Protein AF-A0A930BR77-F1 (afdb_monomer)

Structure (mmCIF, N/CA/C/O backbone):
data_AF-A0A930BR77-F1
#
_entry.id   AF-A0A930BR77-F1
#
loop_
_atom_site.group_PDB
_atom_site.id
_atom_site.type_symbol
_atom_site.label_atom_id
_atom_site.label_alt_id
_atom_site.label_comp_id
_atom_site.label_asym_id
_atom_site.label_entity_id
_atom_site.label_seq_id
_atom_site.pdbx_PDB_ins_code
_atom_site.Cartn_x
_atom_site.Cartn_y
_atom_site.Cartn_z
_atom_site.occupancy
_atom_site.B_iso_or_equiv
_atom_site.auth_seq_id
_atom_site.auth_comp_id
_atom_site.auth_asym_id
_atom_site.auth_atom_id
_atom_site.pdbx_PDB_model_num
ATOM 1 N N . MET A 1 1 ? -20.760 -8.847 -5.530 1.00 39.66 1 MET A N 1
ATOM 2 C CA . MET A 1 1 ? -20.813 -8.178 -4.215 1.00 39.66 1 MET A CA 1
ATOM 3 C C . MET A 1 1 ? -19.416 -8.211 -3.633 1.00 39.66 1 MET A C 1
ATOM 5 O O . MET A 1 1 ? -18.944 -9.293 -3.313 1.00 39.66 1 MET A O 1
A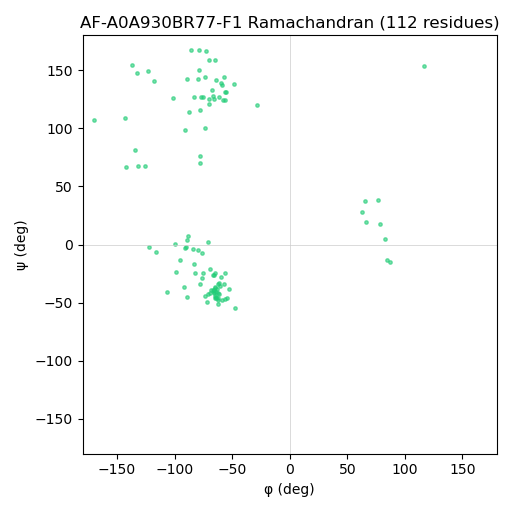TOM 9 N N . GLN A 1 2 ? -18.725 -7.070 -3.620 1.00 51.44 2 GLN A N 1
ATOM 10 C CA . GLN A 1 2 ? -17.487 -6.917 -2.854 1.00 51.44 2 GLN A CA 1
ATOM 11 C C . GLN A 1 2 ? -17.865 -6.918 -1.377 1.00 51.44 2 GLN A C 1
ATOM 13 O O . GLN A 1 2 ? -18.735 -6.154 -0.964 1.00 51.44 2 GLN A O 1
ATOM 18 N N . THR A 1 3 ? -17.254 -7.799 -0.596 1.00 57.22 3 THR A N 1
ATOM 19 C CA . THR A 1 3 ? -17.321 -7.705 0.858 1.00 57.22 3 THR A CA 1
ATOM 20 C C . THR A 1 3 ? -16.415 -6.547 1.248 1.00 57.22 3 THR A C 1
ATOM 22 O O . THR A 1 3 ? -15.198 -6.690 1.217 1.00 57.22 3 THR A O 1
ATOM 25 N N . VAL A 1 4 ? -16.993 -5.382 1.527 1.00 66.44 4 VAL A N 1
ATOM 26 C CA . VAL A 1 4 ? -16.236 -4.245 2.054 1.00 66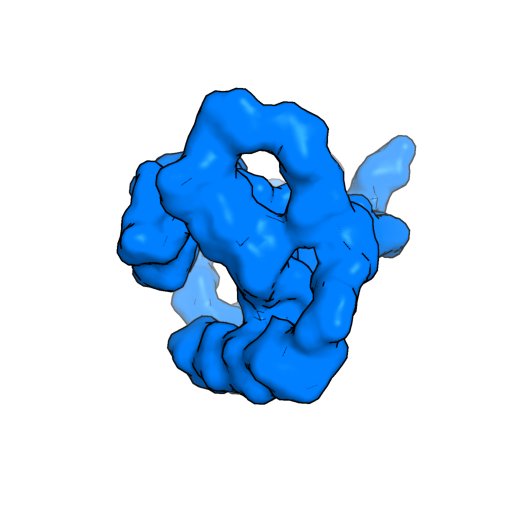.44 4 VAL A CA 1
ATOM 27 C C . VAL A 1 4 ? -16.011 -4.514 3.536 1.00 66.44 4 VAL A C 1
ATOM 29 O O . VAL A 1 4 ? -16.965 -4.644 4.306 1.00 66.44 4 VAL A O 1
ATOM 32 N N . LEU A 1 5 ? -14.751 -4.671 3.937 1.00 81.69 5 LEU A N 1
ATOM 33 C CA . LEU A 1 5 ? -14.403 -4.776 5.349 1.00 81.69 5 LEU A CA 1
ATOM 34 C C . LEU A 1 5 ? -14.489 -3.388 5.975 1.00 81.69 5 LEU A C 1
ATOM 36 O O . LEU A 1 5 ? -13.852 -2.450 5.503 1.00 81.69 5 LEU A O 1
ATOM 40 N N . LYS A 1 6 ? -15.249 -3.271 7.066 1.00 84.69 6 LYS A N 1
ATOM 41 C CA . LYS A 1 6 ? -15.299 -2.032 7.841 1.00 84.69 6 LYS A CA 1
ATOM 42 C C . LYS A 1 6 ? -13.896 -1.691 8.342 1.00 84.69 6 LYS A C 1
ATOM 44 O O . LYS A 1 6 ? -13.180 -2.578 8.820 1.00 84.69 6 LYS A O 1
ATOM 49 N N . LYS A 1 7 ? -13.519 -0.415 8.264 1.00 84.00 7 LYS A N 1
ATOM 50 C CA . LYS A 1 7 ? -12.287 0.074 8.882 1.00 84.00 7 LYS A CA 1
ATOM 51 C C . LYS A 1 7 ? -12.291 -0.261 10.384 1.00 84.00 7 LYS A C 1
ATOM 53 O O . LYS A 1 7 ? -13.314 -0.059 11.045 1.00 84.00 7 LYS 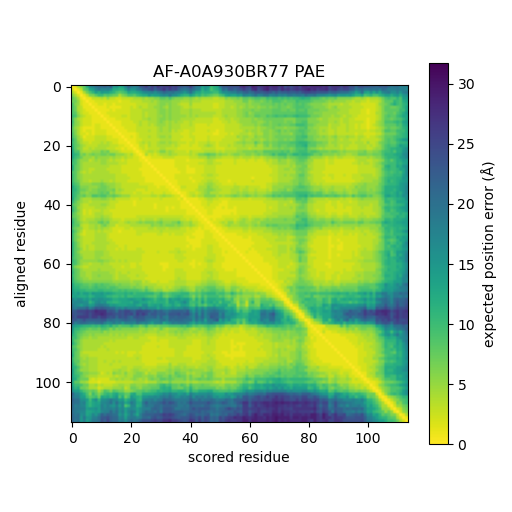A O 1
ATOM 58 N N . PRO A 1 8 ? -11.199 -0.835 10.913 1.00 85.81 8 PRO A N 1
ATOM 59 C CA . PRO A 1 8 ? -11.113 -1.175 12.325 1.00 85.81 8 PRO A CA 1
ATOM 60 C C . PRO A 1 8 ? -11.024 0.102 13.170 1.00 85.81 8 PRO A C 1
ATOM 62 O O . PRO A 1 8 ? -10.654 1.164 12.664 1.00 85.81 8 PRO A O 1
ATOM 65 N N . ALA A 1 9 ? -11.370 0.009 14.454 1.00 85.38 9 ALA A N 1
ATOM 66 C CA . ALA A 1 9 ? -11.287 1.163 15.342 1.00 85.38 9 ALA A CA 1
ATOM 67 C C . ALA A 1 9 ? -9.828 1.623 15.524 1.00 85.38 9 ALA A C 1
ATOM 69 O O . ALA A 1 9 ? -8.881 0.855 15.330 1.00 85.38 9 ALA A O 1
ATOM 70 N N . ALA A 1 10 ? -9.631 2.880 15.930 1.00 85.75 10 ALA A N 1
ATOM 71 C CA . ALA A 1 10 ? -8.295 3.389 16.223 1.00 85.75 10 ALA A CA 1
ATOM 72 C C . ALA A 1 10 ? -7.579 2.502 17.266 1.00 85.75 10 ALA A C 1
ATOM 74 O O . ALA A 1 10 ? -8.145 2.157 18.304 1.00 85.75 10 ALA A O 1
ATOM 75 N N . GLY A 1 11 ? -6.335 2.119 16.975 1.00 86.38 11 GLY A N 1
ATOM 76 C CA . GLY A 1 11 ? -5.528 1.194 17.775 1.00 86.38 11 GLY A CA 1
ATOM 77 C C . GLY A 1 11 ? -5.761 -0.296 17.491 1.00 86.38 11 GLY A C 1
ATOM 78 O O . GLY A 1 11 ? -4.932 -1.114 17.890 1.00 86.38 11 GLY A O 1
ATOM 79 N N . GLU A 1 12 ? -6.818 -0.680 16.769 1.00 88.38 12 GLU A N 1
ATOM 80 C CA . GLU A 1 12 ? -7.051 -2.082 16.406 1.00 88.38 12 GLU A CA 1
ATOM 81 C C . GLU A 1 12 ? -6.172 -2.529 15.224 1.00 88.38 12 GLU A C 1
ATOM 83 O O . GLU A 1 12 ? -5.832 -1.717 14.359 1.00 88.38 12 GLU A O 1
ATOM 88 N N . PRO A 1 13 ? -5.789 -3.818 15.140 1.00 86.38 13 PRO A N 1
ATOM 89 C CA . PRO A 1 13 ? -4.980 -4.323 14.035 1.00 86.38 13 PRO A CA 1
ATOM 90 C C . PRO A 1 13 ? -5.619 -4.079 12.663 1.00 86.38 13 PRO A C 1
ATOM 92 O O . PRO A 1 13 ? -6.830 -4.212 12.488 1.00 86.38 13 PRO A O 1
ATOM 95 N N . CYS A 1 14 ? -4.784 -3.799 11.659 1.00 86.00 14 CYS A N 1
ATOM 96 C CA . CYS A 1 14 ? -5.239 -3.685 10.276 1.00 86.00 14 CYS A CA 1
ATOM 97 C C . CYS A 1 14 ? -5.913 -4.990 9.820 1.00 86.00 14 CYS A C 1
ATOM 99 O O . CYS A 1 14 ? -5.303 -6.059 9.862 1.00 86.00 14 CYS A O 1
ATOM 101 N N . ASN A 1 15 ? -7.158 -4.890 9.350 1.00 87.25 15 ASN A N 1
ATOM 102 C CA . ASN A 1 15 ? -7.933 -6.014 8.816 1.00 87.25 15 ASN A CA 1
ATOM 103 C C . ASN A 1 15 ? -7.928 -6.082 7.276 1.00 87.25 15 ASN A C 1
ATOM 105 O O . ASN A 1 15 ? -8.542 -6.981 6.707 1.00 87.25 15 ASN A O 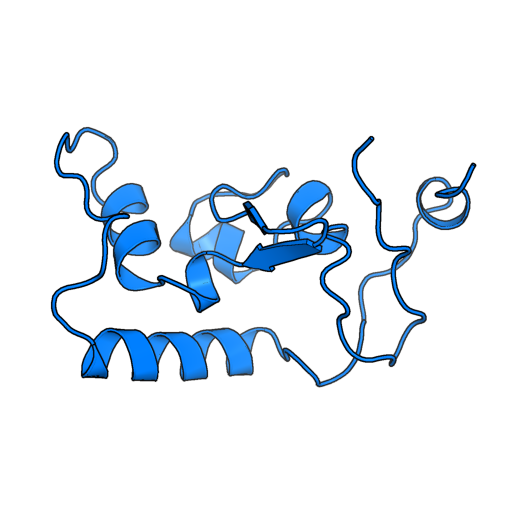1
ATOM 109 N N . GLY A 1 16 ? -7.241 -5.153 6.600 1.00 87.31 16 GLY A N 1
ATOM 110 C CA . GLY A 1 16 ? -7.253 -5.045 5.140 1.00 87.31 16 GLY A CA 1
ATOM 111 C C . GLY A 1 16 ? -8.526 -4.404 4.575 1.00 87.31 16 GLY A C 1
ATOM 112 O O . GLY A 1 16 ? -9.007 -4.848 3.538 1.00 87.31 16 GLY A O 1
ATOM 113 N N . CYS A 1 17 ? -9.078 -3.388 5.250 1.00 87.94 17 CYS A N 1
ATOM 114 C CA . CYS A 1 17 ? -10.240 -2.615 4.783 1.00 87.94 17 CYS A CA 1
ATOM 115 C C . CYS A 1 17 ? -9.988 -1.710 3.568 1.00 87.94 17 CYS A C 1
ATOM 117 O O . CYS A 1 17 ? -10.940 -1.318 2.905 1.00 87.94 17 CYS A O 1
ATOM 119 N N . GLY A 1 18 ? -8.735 -1.348 3.285 1.00 86.12 18 GLY A N 1
ATOM 120 C CA . GLY A 1 18 ? -8.367 -0.553 2.107 1.00 86.12 18 GLY A CA 1
ATOM 121 C C . GLY A 1 18 ? -8.438 0.955 2.271 1.00 86.12 18 GLY A C 1
ATOM 122 O O . GLY A 1 18 ? -7.816 1.649 1.478 1.00 86.12 18 GLY A O 1
ATOM 123 N N . TYR A 1 19 ? -9.092 1.466 3.318 1.00 83.19 19 TYR A N 1
ATOM 124 C CA . TYR A 1 19 ? -9.321 2.904 3.506 1.00 83.19 19 TYR A CA 1
ATOM 125 C C . TYR A 1 19 ? -8.061 3.764 3.300 1.00 83.19 19 TYR A C 1
ATOM 127 O O . TYR A 1 19 ? -8.036 4.648 2.449 1.00 83.19 19 TYR A O 1
ATOM 135 N N . CYS A 1 20 ? -6.965 3.466 4.008 1.00 81.00 20 CYS A N 1
ATOM 136 C CA . CYS A 1 20 ? -5.732 4.248 3.877 1.00 81.00 20 CYS A CA 1
ATOM 137 C C . CYS A 1 20 ? -5.079 4.124 2.489 1.00 81.00 20 CYS A C 1
ATOM 139 O O . CYS A 1 20 ? -4.379 5.025 2.054 1.00 81.00 20 CYS A O 1
ATOM 141 N N . CYS A 1 21 ? -5.291 3.028 1.763 1.00 83.31 21 CYS A N 1
ATOM 142 C CA . CYS A 1 21 ? -4.734 2.865 0.421 1.00 83.31 21 CYS A CA 1
ATOM 143 C C . CYS A 1 21 ? -5.574 3.559 -0.660 1.00 83.31 21 CYS A C 1
ATOM 145 O O . CYS A 1 21 ? -5.023 3.900 -1.708 1.00 83.31 21 CYS A O 1
ATOM 147 N N . THR A 1 22 ? -6.870 3.762 -0.418 1.00 86.75 22 THR A N 1
ATOM 148 C CA . THR A 1 22 ? -7.802 4.370 -1.377 1.00 86.75 22 THR A CA 1
ATOM 149 C C . THR A 1 22 ? -7.908 5.882 -1.205 1.00 86.75 22 THR A C 1
ATOM 151 O O . THR A 1 22 ? -7.940 6.586 -2.208 1.00 86.75 22 THR A O 1
ATOM 154 N N . GLU A 1 23 ? -7.863 6.385 0.031 1.00 81.25 23 GLU A N 1
ATOM 155 C CA . GLU A 1 23 ? -8.169 7.796 0.313 1.00 81.25 23 GLU A CA 1
ATOM 156 C C . GLU A 1 23 ? -6.920 8.612 0.643 1.00 81.25 23 GLU A C 1
ATOM 158 O O . GLU A 1 23 ? -6.757 9.732 0.158 1.00 81.25 23 GLU A O 1
ATOM 163 N N . GLN A 1 24 ? -5.996 8.044 1.424 1.00 80.06 24 GLN A N 1
ATOM 164 C CA . GLN A 1 24 ? -4.817 8.762 1.910 1.00 80.06 24 GLN A CA 1
ATOM 165 C C . GLN A 1 24 ? -3.538 7.926 1.757 1.00 80.06 24 GLN A C 1
ATOM 167 O O . GLN A 1 24 ? -3.075 7.331 2.738 1.00 80.06 24 GLN A O 1
ATOM 172 N N . PRO A 1 25 ? -2.935 7.892 0.548 1.00 86.00 25 PRO A N 1
ATOM 173 C CA . PRO A 1 25 ? -1.696 7.162 0.310 1.00 86.00 25 PRO A CA 1
ATOM 174 C C . PRO A 1 25 ? -0.630 7.460 1.370 1.00 86.00 25 PRO A C 1
ATOM 176 O O . PRO A 1 25 ? -0.430 8.603 1.783 1.00 86.00 25 PRO A O 1
ATOM 179 N N . CYS A 1 26 ? 0.067 6.417 1.815 1.00 88.06 26 CYS A N 1
ATOM 180 C CA . CYS A 1 26 ? 1.103 6.545 2.833 1.00 88.06 26 CYS A CA 1
ATOM 181 C C . CYS A 1 26 ? 2.373 7.209 2.278 1.00 88.06 26 CYS A C 1
ATOM 183 O O . CYS A 1 26 ? 2.587 7.275 1.067 1.00 88.06 26 CYS A O 1
ATOM 185 N N . GLN A 1 27 ? 3.277 7.621 3.172 1.00 90.06 27 GLN A N 1
ATOM 186 C CA . GLN A 1 27 ? 4.540 8.252 2.777 1.00 90.06 27 GLN A CA 1
ATOM 187 C C . GLN A 1 27 ? 5.376 7.372 1.831 1.00 90.06 27 GLN A C 1
ATOM 189 O O . GLN A 1 27 ? 5.998 7.892 0.911 1.00 90.06 27 GLN A O 1
ATOM 194 N N . LEU A 1 28 ? 5.331 6.042 1.990 1.00 92.62 28 LEU A N 1
ATOM 195 C CA . LEU A 1 28 ? 6.002 5.121 1.065 1.00 92.62 28 LEU A CA 1
ATOM 196 C C . LEU A 1 28 ? 5.402 5.175 -0.346 1.00 92.62 28 LEU A C 1
ATOM 198 O O . LEU A 1 28 ? 6.133 5.081 -1.324 1.00 92.62 28 LEU A O 1
ATOM 202 N N . ALA A 1 29 ? 4.083 5.335 -0.470 1.00 92.38 29 ALA A N 1
ATOM 203 C CA . ALA A 1 29 ? 3.432 5.471 -1.768 1.00 92.38 29 ALA A CA 1
ATOM 204 C C . ALA A 1 29 ? 3.811 6.800 -2.440 1.00 92.38 29 ALA A C 1
ATOM 206 O O . ALA A 1 29 ? 4.080 6.823 -3.639 1.00 92.38 29 ALA A O 1
ATOM 207 N N . VAL A 1 30 ? 3.906 7.885 -1.666 1.00 92.81 30 VAL A N 1
ATOM 208 C CA . VAL A 1 30 ? 4.384 9.185 -2.160 1.00 92.81 30 VAL A CA 1
ATOM 209 C C . VAL A 1 30 ? 5.826 9.078 -2.651 1.00 92.81 30 VAL A C 1
ATOM 211 O O . VAL A 1 30 ? 6.125 9.480 -3.771 1.00 92.81 30 VAL A O 1
ATOM 214 N N . GLU A 1 31 ? 6.712 8.524 -1.827 1.00 94.00 31 GLU A N 1
ATOM 215 C CA . GLU A 1 31 ? 8.153 8.513 -2.080 1.00 94.00 31 GLU A CA 1
ATOM 216 C C . GLU A 1 31 ? 8.559 7.524 -3.174 1.00 94.00 31 GLU A C 1
ATOM 218 O O . GLU A 1 31 ? 9.337 7.869 -4.060 1.00 94.00 31 GLU A O 1
ATOM 223 N N . PHE A 1 32 ? 8.012 6.307 -3.145 1.00 93.75 32 PHE A N 1
ATOM 224 C CA . PHE A 1 32 ? 8.451 5.234 -4.035 1.00 93.75 32 PHE A CA 1
ATOM 225 C C . PHE A 1 32 ? 7.568 5.036 -5.262 1.00 93.75 32 PHE A C 1
ATOM 227 O O . PHE A 1 32 ? 8.037 4.484 -6.255 1.00 93.75 32 PHE A O 1
ATOM 234 N N . LEU A 1 33 ? 6.301 5.452 -5.205 1.00 92.62 33 LEU A N 1
ATOM 235 C CA . LEU A 1 33 ? 5.347 5.266 -6.303 1.00 92.62 33 LEU A CA 1
ATOM 236 C C . LEU A 1 33 ? 4.867 6.594 -6.902 1.00 92.62 33 LEU A C 1
ATOM 238 O O . LEU A 1 33 ? 4.143 6.579 -7.894 1.00 92.62 33 LEU A O 1
ATOM 242 N N . GLY A 1 34 ? 5.234 7.738 -6.312 1.00 91.81 34 GLY A N 1
ATOM 243 C CA . GLY A 1 34 ? 4.736 9.048 -6.734 1.00 91.81 34 GLY A CA 1
ATOM 244 C C . GLY A 1 34 ? 3.233 9.240 -6.496 1.00 91.81 34 GLY A C 1
ATOM 245 O O . GLY A 1 34 ? 2.622 10.107 -7.118 1.00 91.81 34 GLY A O 1
ATOM 246 N N . CYS A 1 35 ? 2.610 8.439 -5.624 1.00 90.25 35 CYS A N 1
ATOM 247 C CA . CYS A 1 35 ? 1.176 8.505 -5.348 1.00 90.25 35 CYS A CA 1
ATOM 248 C C . CYS A 1 35 ? 0.889 9.458 -4.184 1.00 90.25 35 CYS A C 1
ATOM 250 O O . CYS A 1 35 ? 0.995 9.065 -3.026 1.00 90.25 35 CYS A O 1
ATOM 252 N N . SER A 1 36 ? 0.492 10.695 -4.485 1.00 88.19 36 SER A N 1
ATOM 253 C CA . SER A 1 36 ? 0.043 11.680 -3.483 1.00 88.19 36 SER A CA 1
ATOM 254 C C . SER A 1 36 ? -1.474 11.725 -3.287 1.00 88.19 36 SER A C 1
ATOM 256 O O . SER A 1 36 ? -1.952 12.311 -2.321 1.00 88.19 36 SER A O 1
ATOM 258 N N . THR A 1 37 ? -2.229 11.105 -4.192 1.00 86.75 37 THR A N 1
ATOM 259 C CA . THR A 1 37 ? -3.686 10.954 -4.122 1.00 86.75 37 THR A CA 1
ATOM 260 C C . THR A 1 37 ? -4.037 9.506 -4.416 1.00 86.75 37 THR A C 1
ATOM 262 O O . THR A 1 37 ? -3.291 8.815 -5.116 1.00 86.75 37 THR A O 1
ATOM 265 N N . GLY A 1 38 ? -5.107 9.018 -3.798 1.00 84.00 38 GLY A N 1
ATOM 266 C CA . GLY A 1 38 ? -5.527 7.644 -3.998 1.00 84.00 38 GLY A CA 1
ATOM 267 C C . GLY A 1 38 ? -6.425 7.461 -5.232 1.00 84.00 38 GLY A C 1
ATOM 268 O O . GLY A 1 38 ? -6.894 8.446 -5.810 1.00 84.00 38 GLY A O 1
ATOM 269 N N . PRO A 1 39 ? -6.651 6.205 -5.660 1.00 89.75 39 PRO A N 1
ATOM 270 C CA . PRO A 1 39 ? -6.127 4.981 -5.053 1.00 89.75 39 PRO A CA 1
ATOM 271 C C . PRO A 1 39 ? -4.630 4.765 -5.324 1.00 89.75 39 PRO A C 1
ATOM 273 O O . PRO A 1 39 ? -4.114 5.068 -6.398 1.00 89.75 39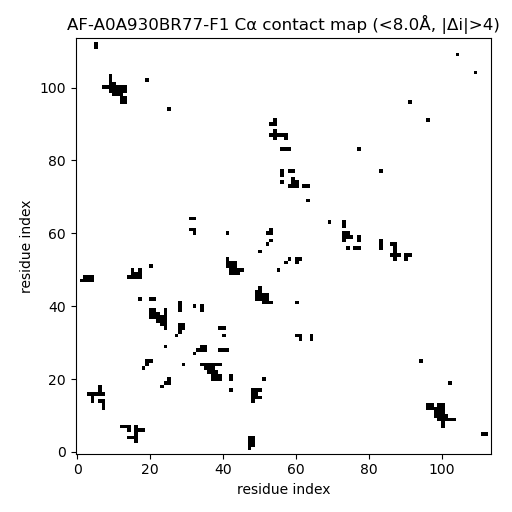 PRO A O 1
ATOM 276 N N . CYS A 1 40 ? -3.927 4.218 -4.333 1.00 92.31 40 CYS A N 1
ATOM 277 C CA . CYS A 1 40 ? -2.506 3.890 -4.428 1.00 92.31 40 CYS A CA 1
ATOM 278 C C . CYS A 1 40 ?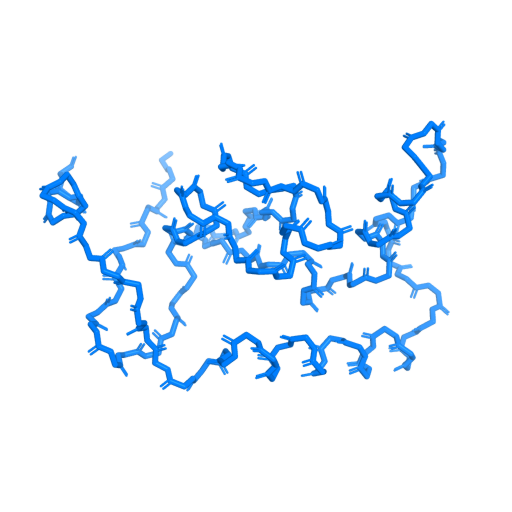 -2.233 2.882 -5.557 1.00 92.31 40 CYS A C 1
ATOM 280 O O . CYS A 1 40 ? -2.939 1.883 -5.685 1.00 92.31 40 CYS A O 1
ATOM 282 N N . LEU A 1 41 ? -1.147 3.075 -6.317 1.00 91.25 41 LEU A N 1
ATOM 283 C CA . LEU A 1 41 ? -0.738 2.145 -7.381 1.00 91.25 41 LEU A CA 1
ATOM 284 C C . LEU A 1 41 ? -0.463 0.722 -6.875 1.00 91.25 41 LEU A C 1
ATOM 286 O O . LEU A 1 41 ? -0.618 -0.234 -7.628 1.00 91.25 41 LEU A O 1
ATOM 290 N N . ALA A 1 42 ? -0.063 0.577 -5.609 1.00 92.31 42 ALA A N 1
ATOM 291 C CA . ALA A 1 42 ? 0.171 -0.715 -4.975 1.00 92.31 42 ALA A CA 1
ATOM 292 C C . ALA A 1 42 ? -1.075 -1.326 -4.314 1.00 92.31 42 ALA A C 1
ATOM 294 O O . ALA A 1 42 ? -0.951 -2.335 -3.628 1.00 92.31 42 ALA A O 1
ATOM 295 N N . LEU A 1 43 ? -2.264 -0.747 -4.475 1.00 92.31 43 LEU A N 1
ATOM 296 C CA . LEU A 1 43 ? -3.491 -1.335 -3.945 1.00 92.31 43 LEU A CA 1
ATOM 297 C C . LEU A 1 43 ? -3.859 -2.607 -4.727 1.00 92.31 43 LEU A C 1
ATOM 299 O O . LEU A 1 43 ? -4.089 -2.565 -5.934 1.00 92.31 43 LEU A O 1
ATOM 303 N N . GLU A 1 44 ? -3.940 -3.742 -4.030 1.00 90.81 44 GLU A N 1
ATOM 304 C CA . GLU A 1 44 ? -4.410 -5.013 -4.586 1.00 90.81 44 GLU A CA 1
ATOM 305 C C . GLU A 1 44 ? -5.674 -5.504 -3.876 1.00 90.81 44 GLU A C 1
ATOM 307 O O . GLU A 1 44 ? -5.753 -5.480 -2.653 1.00 90.81 44 GLU A O 1
ATOM 312 N N . GLU A 1 45 ? -6.616 -6.073 -4.628 1.00 89.12 45 GLU A N 1
ATOM 313 C CA . GLU A 1 45 ? -7.787 -6.766 -4.079 1.00 89.12 45 GLU A CA 1
ATOM 314 C C . GLU A 1 45 ? -7.604 -8.284 -4.133 1.00 89.12 45 GLU A C 1
ATOM 316 O O . GLU A 1 45 ? -7.355 -8.857 -5.200 1.00 89.12 45 GLU A O 1
ATOM 321 N N . ARG A 1 46 ? -7.761 -8.970 -2.993 1.00 85.81 46 ARG A N 1
ATOM 322 C CA . ARG A 1 46 ? -7.675 -10.439 -2.913 1.00 85.81 46 ARG A CA 1
ATOM 323 C C . ARG A 1 46 ? -8.680 -10.999 -1.920 1.00 85.81 46 ARG A C 1
ATOM 325 O O . ARG A 1 46 ? -8.481 -10.913 -0.716 1.00 85.81 46 ARG A O 1
ATOM 332 N N . GLY A 1 47 ? -9.720 -11.660 -2.424 1.00 82.50 47 GLY A N 1
ATOM 333 C CA . GLY A 1 47 ? -10.646 -12.421 -1.578 1.00 82.50 47 GLY A CA 1
ATOM 334 C C . GLY A 1 47 ? -11.458 -11.560 -0.604 1.00 82.50 47 GLY A C 1
ATOM 335 O O . GLY A 1 47 ? -11.679 -11.982 0.525 1.00 82.50 47 GLY A O 1
ATOM 336 N N . GLY A 1 48 ? -11.879 -10.362 -1.027 1.00 83.50 48 GLY A N 1
ATOM 337 C CA . GLY A 1 48 ? -12.692 -9.453 -0.205 1.00 83.50 48 GLY A CA 1
ATOM 338 C C . GLY A 1 48 ? -11.901 -8.669 0.846 1.00 83.50 48 GLY A C 1
ATOM 339 O O . GLY A 1 48 ? -12.486 -8.178 1.803 1.00 83.50 48 GLY A O 1
ATOM 340 N N . ARG A 1 49 ? -10.578 -8.587 0.692 1.00 86.19 49 ARG A N 1
ATOM 341 C CA . ARG A 1 49 ? -9.705 -7.706 1.468 1.00 86.19 49 ARG A CA 1
ATOM 342 C C . ARG A 1 49 ? -8.682 -7.05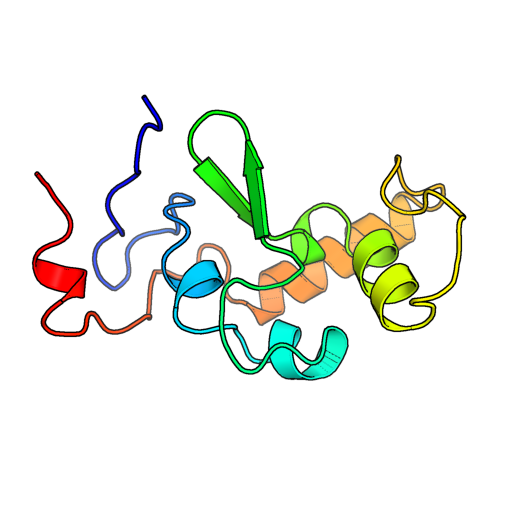0 0.553 1.00 86.19 49 ARG A C 1
ATOM 344 O O . ARG A 1 49 ? -8.253 -7.646 -0.442 1.00 86.19 49 ARG A O 1
ATOM 351 N N . THR A 1 50 ? -8.214 -5.893 0.982 1.00 89.94 50 THR A N 1
ATOM 352 C CA . THR A 1 50 ? -7.166 -5.140 0.303 1.00 89.94 50 THR A CA 1
ATOM 353 C C . THR A 1 50 ? -5.795 -5.565 0.815 1.00 89.94 50 THR A C 1
ATOM 355 O O . THR A 1 50 ? -5.623 -5.780 2.020 1.00 89.94 50 THR A O 1
ATOM 358 N N . LEU A 1 51 ? -4.805 -5.636 -0.067 1.00 89.31 51 LEU A N 1
ATOM 359 C CA . LEU A 1 51 ? -3.406 -5.890 0.255 1.00 89.31 51 LEU A CA 1
ATOM 360 C C . LEU A 1 51 ? -2.529 -4.749 -0.268 1.00 89.31 51 LEU A C 1
ATOM 362 O O . LEU A 1 51 ? -2.806 -4.162 -1.311 1.00 89.31 51 LEU A O 1
ATOM 366 N N . CYS A 1 52 ? -1.430 -4.485 0.440 1.00 90.50 52 CYS A N 1
ATOM 367 C CA . CYS A 1 52 ? -0.399 -3.561 -0.016 1.00 90.50 52 CYS A CA 1
ATOM 368 C C . CYS A 1 52 ? 0.618 -4.305 -0.892 1.00 90.50 52 CYS A C 1
ATOM 370 O O . CYS A 1 52 ? 1.370 -5.155 -0.409 1.00 90.50 52 CYS A O 1
ATOM 372 N N . GLY A 1 53 ? 0.668 -3.959 -2.171 1.00 90.81 53 GLY A N 1
ATOM 373 C CA . GLY A 1 53 ? 1.600 -4.485 -3.159 1.00 90.81 53 GLY A CA 1
ATOM 374 C C . GLY A 1 53 ? 3.066 -4.205 -2.826 1.00 90.81 53 GLY A C 1
ATOM 375 O O . GLY A 1 53 ? 3.905 -5.072 -3.044 1.00 90.81 53 GLY A O 1
ATOM 376 N N . LEU A 1 54 ? 3.380 -3.070 -2.184 1.00 91.38 54 LEU A N 1
ATOM 377 C CA . LEU A 1 54 ? 4.730 -2.790 -1.670 1.00 91.38 54 LEU A CA 1
ATOM 378 C C . LEU A 1 54 ? 5.151 -3.759 -0.558 1.00 91.38 54 LEU A C 1
ATOM 380 O O . LEU A 1 54 ? 6.337 -3.970 -0.358 1.00 91.38 54 LEU A O 1
ATOM 384 N N . VAL A 1 55 ? 4.206 -4.372 0.155 1.00 90.88 55 VAL A N 1
ATOM 385 C CA . VAL A 1 55 ? 4.518 -5.409 1.148 1.00 90.88 55 VAL A CA 1
ATOM 386 C C . VAL A 1 55 ? 4.529 -6.785 0.491 1.00 90.88 55 VAL A C 1
ATOM 388 O O . VAL A 1 55 ? 5.449 -7.561 0.702 1.00 90.88 55 VAL A O 1
ATOM 391 N N . ARG A 1 56 ? 3.537 -7.103 -0.346 1.00 89.25 56 ARG A N 1
ATOM 392 C CA . ARG A 1 56 ? 3.418 -8.433 -0.964 1.00 89.25 56 ARG A CA 1
ATOM 393 C C . ARG A 1 56 ? 4.486 -8.701 -2.031 1.00 89.25 56 ARG A C 1
ATOM 395 O O . ARG A 1 56 ? 4.999 -9.812 -2.110 1.00 89.25 56 ARG A O 1
ATOM 402 N N . ASN A 1 57 ? 4.772 -7.716 -2.877 1.00 89.06 57 ASN A N 1
ATOM 403 C CA . ASN A 1 57 ? 5.722 -7.798 -3.985 1.00 89.06 57 ASN A CA 1
ATOM 404 C C . ASN A 1 57 ? 6.492 -6.467 -4.142 1.00 89.06 57 ASN A C 1
ATOM 406 O O . ASN A 1 57 ? 6.327 -5.769 -5.147 1.00 89.06 57 ASN A O 1
ATOM 410 N N . PRO A 1 58 ? 7.337 -6.093 -3.164 1.00 90.81 58 PRO A N 1
ATOM 411 C CA . PRO A 1 58 ? 8.041 -4.813 -3.189 1.00 90.81 58 PRO A CA 1
ATOM 412 C C . PRO A 1 58 ? 8.834 -4.589 -4.475 1.00 90.81 58 PRO A C 1
ATOM 414 O O . PRO A 1 58 ? 8.740 -3.527 -5.083 1.00 90.81 58 PRO A O 1
ATOM 417 N N . LEU A 1 59 ? 9.592 -5.596 -4.918 1.00 89.19 59 LEU A N 1
ATOM 418 C CA . LEU A 1 59 ? 10.475 -5.458 -6.076 1.00 89.19 59 LEU A CA 1
ATOM 419 C C . LEU A 1 59 ? 9.696 -5.224 -7.373 1.00 89.19 59 LEU A C 1
ATOM 421 O O . LEU A 1 59 ? 10.116 -4.393 -8.173 1.00 89.19 59 LEU A O 1
ATOM 425 N N . GLY A 1 60 ? 8.555 -5.892 -7.565 1.00 88.38 60 GLY A N 1
ATOM 426 C CA . GLY A 1 60 ? 7.724 -5.689 -8.753 1.00 88.38 60 GLY A CA 1
ATOM 427 C C . GLY A 1 60 ? 7.162 -4.269 -8.840 1.00 88.38 60 GLY A C 1
ATOM 428 O O . GLY A 1 60 ? 7.261 -3.625 -9.886 1.00 88.38 60 GLY A O 1
ATOM 429 N N . TYR A 1 61 ? 6.630 -3.745 -7.731 1.00 90.69 61 TYR A N 1
ATOM 430 C CA . TYR A 1 61 ? 6.076 -2.387 -7.692 1.00 90.69 61 TYR A CA 1
ATOM 431 C C . TYR A 1 61 ? 7.153 -1.305 -7.813 1.00 90.69 61 TYR A C 1
ATOM 433 O O . TYR A 1 61 ? 6.967 -0.352 -8.570 1.00 90.69 61 TYR A O 1
ATOM 441 N N . LEU A 1 62 ? 8.298 -1.471 -7.143 1.00 91.12 62 LEU A N 1
ATOM 442 C CA . LEU A 1 62 ? 9.426 -0.542 -7.258 1.00 91.12 62 LEU A CA 1
ATOM 443 C C . LEU A 1 62 ? 10.031 -0.548 -8.665 1.00 91.12 62 LEU A C 1
ATOM 445 O O . LEU A 1 62 ? 10.321 0.513 -9.215 1.00 91.12 62 LEU A O 1
ATOM 449 N N . TYR A 1 63 ? 10.179 -1.724 -9.282 1.00 89.69 63 TYR A N 1
ATOM 450 C CA . TYR A 1 63 ? 10.664 -1.812 -10.656 1.00 89.69 63 TYR A CA 1
ATOM 451 C C . TYR A 1 63 ? 9.704 -1.122 -11.621 1.00 89.69 63 TYR A C 1
ATOM 453 O O . TYR A 1 63 ? 10.160 -0.343 -12.456 1.00 89.69 63 TYR A O 1
ATOM 461 N N . LYS A 1 64 ? 8.390 -1.368 -11.504 1.00 88.25 64 LYS A N 1
ATOM 462 C CA . LYS A 1 64 ? 7.392 -0.746 -12.383 1.00 88.25 64 LYS A CA 1
ATOM 463 C C . LYS A 1 64 ? 7.352 0.773 -12.220 1.00 88.25 64 LYS A C 1
ATOM 465 O O . LYS A 1 64 ? 7.220 1.468 -13.223 1.00 88.25 64 LYS A O 1
ATOM 470 N N . ALA A 1 65 ? 7.508 1.279 -10.996 1.00 90.00 65 ALA A N 1
ATOM 471 C CA . ALA A 1 65 ? 7.610 2.714 -10.737 1.00 90.00 65 ALA A CA 1
ATOM 472 C C . ALA A 1 65 ? 8.865 3.331 -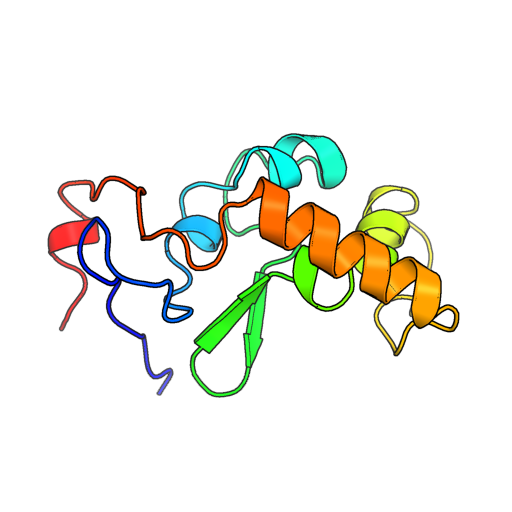11.382 1.00 90.00 65 ALA A C 1
ATOM 474 O O . ALA A 1 65 ? 8.784 4.400 -11.980 1.00 90.00 65 ALA A O 1
ATOM 475 N N . ALA A 1 66 ? 10.009 2.641 -11.321 1.00 90.19 66 ALA A N 1
ATOM 476 C CA . ALA A 1 66 ? 11.255 3.095 -11.943 1.00 90.19 66 ALA A CA 1
ATOM 477 C C . ALA A 1 66 ? 11.289 2.919 -13.478 1.00 90.19 66 ALA A C 1
ATOM 479 O O . ALA A 1 66 ? 12.018 3.637 -14.159 1.00 90.19 66 ALA A O 1
ATOM 480 N N . HIS A 1 67 ? 10.508 1.981 -14.026 1.00 89.81 67 HIS A N 1
ATOM 481 C CA . HIS A 1 67 ? 10.492 1.617 -15.449 1.00 89.81 67 HIS A CA 1
ATOM 482 C C . HIS A 1 67 ? 9.052 1.557 -15.996 1.00 89.81 67 HIS A C 1
ATOM 484 O O . HIS A 1 67 ? 8.558 0.476 -16.344 1.00 89.81 67 HIS A O 1
ATOM 490 N N . PRO A 1 68 ? 8.351 2.701 -16.096 1.00 87.31 68 PRO A N 1
ATOM 491 C CA . PRO A 1 68 ? 6.934 2.733 -16.461 1.00 87.31 68 PRO A CA 1
ATOM 492 C C . PRO A 1 68 ? 6.654 2.131 -17.845 1.00 87.31 68 PRO A C 1
ATOM 494 O O . PRO A 1 68 ? 5.656 1.423 -18.007 1.00 87.31 68 PRO A O 1
ATOM 497 N N . ASP A 1 69 ? 7.567 2.317 -18.801 1.00 90.31 69 ASP A N 1
ATOM 498 C CA . ASP A 1 69 ? 7.428 1.855 -20.190 1.00 90.31 69 ASP A CA 1
ATOM 499 C C . ASP A 1 69 ? 7.841 0.390 -20.406 1.00 90.31 69 ASP A C 1
ATOM 501 O O . ASP A 1 69 ? 7.700 -0.144 -21.508 1.00 90.31 69 ASP A O 1
ATOM 505 N N . SER A 1 70 ? 8.352 -0.286 -19.370 1.00 85.25 70 SER A N 1
ATOM 506 C CA . SER A 1 70 ? 8.736 -1.690 -19.496 1.00 85.25 70 SER A CA 1
ATOM 507 C C . SER A 1 70 ? 7.503 -2.573 -19.715 1.00 85.25 70 SER A C 1
ATOM 509 O O . SER A 1 70 ? 6.492 -2.459 -19.008 1.00 85.25 70 SER A O 1
ATOM 511 N N . SER A 1 71 ? 7.615 -3.466 -20.701 1.00 79.31 71 SER A N 1
ATOM 512 C CA . SER A 1 71 ? 6.641 -4.524 -21.002 1.00 79.31 71 SER A CA 1
ATOM 513 C C . SER A 1 71 ? 6.929 -5.827 -20.251 1.00 79.31 71 SER A C 1
ATOM 515 O O . SER A 1 71 ? 6.160 -6.781 -20.363 1.00 79.31 71 SER A O 1
ATOM 517 N N 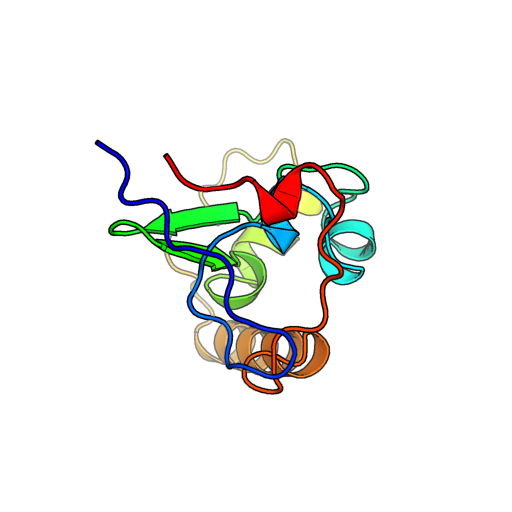. GLU A 1 72 ? 8.015 -5.874 -19.472 1.00 77.00 72 GLU A N 1
ATOM 518 C CA . GLU A 1 72 ? 8.330 -7.021 -18.629 1.00 77.00 72 GLU A CA 1
ATOM 519 C C . GLU A 1 72 ? 7.286 -7.166 -17.519 1.00 77.00 72 GLU A C 1
ATOM 521 O O . GLU A 1 72 ? 7.008 -6.227 -16.765 1.00 77.00 72 GLU A O 1
ATOM 526 N N . SER A 1 73 ? 6.723 -8.368 -17.392 1.00 67.56 73 SER A N 1
ATOM 527 C CA . SER A 1 73 ? 5.821 -8.697 -16.291 1.00 67.56 73 SER A CA 1
ATOM 528 C C . SER A 1 73 ? 6.625 -8.980 -15.022 1.00 67.56 73 SER A C 1
ATOM 530 O O . SER A 1 73 ? 6.832 -10.120 -14.625 1.00 67.56 73 SER A O 1
ATOM 532 N N . VAL A 1 74 ? 7.118 -7.918 -14.385 1.00 69.44 74 VAL A N 1
ATOM 533 C CA . VAL A 1 74 ? 7.834 -7.989 -13.093 1.00 69.44 74 VAL A CA 1
ATOM 534 C C . VAL A 1 74 ? 6.896 -8.124 -11.887 1.00 69.44 74 VAL A C 1
ATOM 536 O O . VAL A 1 74 ? 7.340 -8.231 -10.743 1.00 69.44 74 VAL A O 1
ATOM 539 N N . LEU A 1 75 ? 5.585 -8.057 -12.132 1.00 63.84 75 LEU A N 1
ATOM 540 C CA . LEU A 1 75 ? 4.556 -8.272 -11.118 1.00 63.84 75 LEU A CA 1
ATOM 541 C C . LEU A 1 75 ? 4.256 -9.766 -10.911 1.00 63.84 75 LEU A C 1
ATOM 543 O O . LEU A 1 75 ? 3.690 -10.112 -9.869 1.00 63.84 75 LEU A O 1
ATOM 547 N N . ASP A 1 76 ? 4.674 -10.617 -11.855 1.00 61.53 76 ASP A N 1
ATOM 548 C CA . ASP A 1 76 ? 4.695 -12.073 -11.719 1.00 61.53 76 ASP A CA 1
ATOM 549 C C . ASP A 1 76 ? 5.929 -12.498 -10.896 1.00 61.53 76 ASP A C 1
ATOM 551 O O . ASP A 1 76 ? 6.976 -11.856 -10.965 1.00 61.53 76 ASP A O 1
ATOM 555 N N . ASP A 1 77 ? 5.764 -13.524 -10.054 1.00 56.22 77 ASP A N 1
ATOM 556 C CA . ASP A 1 77 ? 6.619 -13.897 -8.912 1.00 56.22 77 ASP A CA 1
ATOM 557 C C . ASP A 1 77 ? 8.113 -13.525 -9.012 1.00 56.22 77 ASP A C 1
ATOM 559 O O . ASP A 1 77 ? 8.856 -13.979 -9.885 1.00 56.22 77 ASP A O 1
ATOM 563 N N . ALA A 1 78 ? 8.572 -12.715 -8.049 1.00 54.03 78 ALA A N 1
ATOM 564 C CA . ALA A 1 78 ? 9.914 -12.148 -8.048 1.00 54.03 78 ALA A CA 1
ATOM 565 C C . ALA A 1 78 ? 11.012 -13.239 -7.988 1.00 54.03 78 ALA A C 1
ATOM 567 O O . ALA A 1 78 ? 11.047 -14.023 -7.035 1.00 54.03 78 ALA A O 1
ATOM 568 N N . PRO A 1 79 ? 11.999 -13.243 -8.907 1.00 54.88 79 PRO A N 1
ATOM 569 C CA . PRO A 1 79 ? 13.081 -14.235 -8.940 1.00 54.88 79 PRO A CA 1
ATOM 570 C C . PRO A 1 79 ? 14.111 -14.094 -7.803 1.00 54.88 79 PRO A C 1
ATOM 572 O O . PRO A 1 79 ? 15.073 -14.856 -7.745 1.00 54.88 79 PRO A O 1
ATOM 575 N N . ASN A 1 80 ? 13.932 -13.145 -6.876 1.00 60.09 80 ASN A N 1
ATOM 576 C CA . ASN A 1 80 ? 14.844 -12.920 -5.754 1.00 60.09 80 ASN A CA 1
ATOM 577 C C . ASN A 1 80 ? 14.102 -12.943 -4.408 1.00 60.09 80 ASN A C 1
ATOM 579 O O . ASN A 1 80 ? 13.968 -11.928 -3.722 1.00 60.09 80 ASN A O 1
ATOM 583 N N . ILE A 1 81 ? 13.597 -14.132 -4.055 1.00 67.12 81 ILE A N 1
ATOM 584 C CA . ILE A 1 81 ? 12.731 -14.383 -2.890 1.00 67.12 81 ILE A CA 1
ATOM 585 C C . ILE A 1 81 ? 13.335 -13.843 -1.583 1.00 67.12 81 ILE A C 1
ATOM 587 O O . ILE A 1 81 ? 12.607 -13.291 -0.766 1.00 67.12 81 ILE A O 1
ATOM 591 N N . ALA A 1 82 ? 14.657 -13.941 -1.387 1.00 75.19 82 ALA A N 1
ATOM 592 C CA . ALA A 1 82 ? 15.306 -13.492 -0.152 1.00 75.19 82 ALA A CA 1
ATOM 593 C C . ALA A 1 82 ? 15.352 -11.958 -0.022 1.00 75.19 82 ALA A C 1
ATOM 595 O O . ALA A 1 82 ? 14.933 -11.421 1.003 1.00 75.19 82 ALA A O 1
ATOM 596 N N . ALA A 1 83 ? 15.811 -11.251 -1.062 1.00 78.31 83 ALA A N 1
ATOM 597 C CA . ALA A 1 83 ? 15.855 -9.787 -1.063 1.00 78.31 83 ALA A CA 1
ATOM 598 C C . ALA A 1 83 ? 14.442 -9.181 -1.034 1.00 78.31 83 ALA A C 1
ATOM 600 O O . ALA A 1 83 ? 14.184 -8.240 -0.286 1.00 78.31 83 ALA A O 1
ATOM 601 N N . GLY A 1 84 ? 13.505 -9.765 -1.791 1.00 83.56 84 GLY A N 1
ATOM 602 C CA . GLY A 1 84 ? 12.098 -9.370 -1.760 1.00 83.56 84 GLY A CA 1
ATOM 603 C C . GLY A 1 84 ? 11.459 -9.584 -0.387 1.00 83.56 84 GLY A C 1
ATOM 604 O O . GLY A 1 84 ? 10.754 -8.705 0.099 1.00 83.56 84 GLY A O 1
ATOM 605 N N . HIS A 1 85 ? 11.751 -10.706 0.279 1.00 85.69 85 HIS A N 1
ATOM 606 C CA . HIS A 1 85 ? 11.259 -10.975 1.630 1.00 85.69 85 HIS A CA 1
ATOM 607 C C . HIS A 1 85 ? 11.818 -9.985 2.659 1.00 85.69 85 HIS A C 1
ATOM 609 O O . HIS A 1 85 ? 11.058 -9.455 3.467 1.00 85.69 85 HIS A O 1
ATOM 615 N N . GLN A 1 86 ? 13.125 -9.704 2.632 1.00 89.50 86 GLN A N 1
ATOM 616 C CA . GLN A 1 86 ? 13.719 -8.726 3.546 1.00 89.50 86 GLN A CA 1
ATOM 617 C C . GLN A 1 86 ? 13.073 -7.347 3.368 1.00 89.50 86 GLN A C 1
ATOM 619 O O . GLN A 1 86 ? 12.629 -6.745 4.343 1.00 89.50 86 GLN A O 1
ATOM 624 N N . LEU A 1 87 ? 12.934 -6.896 2.121 1.00 90.81 87 LEU A N 1
ATOM 625 C CA . LEU A 1 87 ? 12.325 -5.606 1.820 1.00 90.81 87 LEU A CA 1
ATOM 626 C C . LEU A 1 87 ? 10.838 -5.561 2.207 1.00 90.81 87 LEU A C 1
ATOM 628 O O . LEU A 1 87 ? 10.370 -4.558 2.735 1.00 90.81 87 LEU A O 1
ATOM 632 N N . SER A 1 88 ? 10.104 -6.664 2.031 1.00 90.69 88 SER A N 1
ATOM 633 C CA . SER A 1 88 ? 8.728 -6.811 2.526 1.00 90.69 88 SER A CA 1
ATOM 634 C C . SER A 1 88 ? 8.654 -6.579 4.036 1.00 90.69 88 SER A C 1
ATOM 636 O O . SER A 1 88 ? 7.781 -5.853 4.507 1.00 90.69 88 SER A O 1
ATOM 638 N N . VAL A 1 89 ? 9.559 -7.189 4.808 1.00 91.31 89 VAL A N 1
ATOM 639 C CA . VAL A 1 89 ? 9.606 -7.027 6.270 1.00 91.31 89 VAL A CA 1
ATOM 640 C C . VAL A 1 89 ? 9.941 -5.585 6.655 1.00 91.31 89 VAL A C 1
ATOM 642 O O . VAL A 1 89 ? 9.284 -5.024 7.533 1.00 91.31 89 VAL A O 1
ATOM 645 N N . GLU A 1 90 ? 10.919 -4.967 5.992 1.00 94.06 90 GLU A N 1
ATOM 646 C CA . GLU A 1 90 ? 11.323 -3.580 6.248 1.00 94.06 90 GLU A CA 1
ATOM 647 C C . GLU A 1 90 ? 10.186 -2.591 5.959 1.00 94.06 90 GLU A C 1
ATOM 649 O O . GLU A 1 90 ? 9.855 -1.769 6.815 1.00 94.06 90 GLU A O 1
ATOM 654 N N . LEU A 1 91 ? 9.520 -2.714 4.806 1.00 93.19 91 LEU A N 1
ATOM 655 C CA . LEU A 1 91 ? 8.391 -1.855 4.438 1.00 93.19 91 LEU A CA 1
ATOM 656 C C . LEU A 1 91 ? 7.181 -2.095 5.346 1.00 93.19 91 LEU A C 1
ATOM 658 O O . LEU A 1 91 ? 6.524 -1.139 5.756 1.00 93.19 91 LEU A O 1
ATOM 662 N N . ALA A 1 92 ? 6.906 -3.349 5.721 1.00 91.12 92 ALA A N 1
ATOM 663 C CA . ALA A 1 92 ? 5.844 -3.654 6.674 1.00 91.12 92 ALA A CA 1
ATOM 664 C C . ALA A 1 92 ? 6.107 -3.015 8.045 1.00 91.12 92 ALA A C 1
ATOM 666 O O . ALA A 1 92 ? 5.204 -2.433 8.651 1.00 91.12 92 ALA A O 1
ATOM 667 N N . SER A 1 93 ? 7.355 -3.082 8.510 1.00 91.00 93 SER A N 1
ATOM 668 C CA . SER A 1 93 ? 7.795 -2.452 9.752 1.00 91.00 93 SER A CA 1
ATOM 669 C C . SER A 1 93 ? 7.697 -0.926 9.681 1.00 91.00 93 SER A C 1
ATOM 671 O O . SER A 1 93 ? 7.178 -0.312 10.611 1.00 91.00 93 SER A O 1
ATOM 673 N N . ALA A 1 94 ? 8.141 -0.313 8.579 1.00 90.50 94 ALA A N 1
ATOM 674 C CA . ALA A 1 94 ? 8.082 1.135 8.371 1.00 90.50 94 ALA A CA 1
ATOM 675 C C . ALA A 1 94 ? 6.640 1.671 8.348 1.00 90.50 94 ALA A C 1
ATOM 677 O O . ALA A 1 94 ? 6.381 2.760 8.850 1.00 90.50 94 ALA A O 1
ATOM 678 N N . LEU A 1 95 ? 5.694 0.887 7.824 1.00 87.50 95 LEU A N 1
ATOM 679 C CA . LEU A 1 95 ? 4.262 1.203 7.844 1.00 87.50 95 LEU A CA 1
ATOM 680 C C . LEU A 1 95 ? 3.594 0.986 9.207 1.00 87.50 95 LEU A C 1
ATOM 682 O O . LEU A 1 95 ? 2.409 1.273 9.344 1.00 87.50 95 LEU A O 1
ATOM 686 N N . GLY A 1 96 ? 4.291 0.409 10.189 1.00 86.94 96 GLY A N 1
ATOM 687 C CA . GLY A 1 96 ? 3.666 0.017 11.450 1.00 86.94 96 GLY A CA 1
ATOM 688 C C . GLY A 1 96 ? 2.576 -1.046 11.272 1.00 86.94 96 GLY A C 1
ATOM 689 O O . GLY A 1 96 ? 1.646 -1.111 12.077 1.00 86.94 96 GLY A O 1
ATOM 690 N N . LEU A 1 97 ? 2.657 -1.899 10.241 1.00 84.00 97 LEU A N 1
ATOM 691 C CA . LEU A 1 97 ? 1.669 -2.959 10.027 1.00 84.00 97 LEU A CA 1
ATOM 692 C C . LEU A 1 97 ? 1.563 -3.852 11.271 1.00 84.00 97 LEU A C 1
ATOM 694 O O . LEU A 1 97 ? 2.548 -4.390 11.775 1.00 84.00 97 LEU A O 1
ATOM 698 N N . GLY A 1 98 ? 0.339 -3.981 11.787 1.00 80.75 98 GLY A N 1
ATOM 699 C CA . GLY A 1 98 ? 0.048 -4.718 13.019 1.00 80.75 98 GLY A CA 1
ATOM 700 C C . GLY A 1 98 ? 0.285 -3.940 14.321 1.00 80.75 98 GLY A C 1
ATOM 701 O O . GLY A 1 98 ? 0.124 -4.522 15.391 1.00 80.75 98 GLY A O 1
ATOM 702 N N . LYS A 1 99 ? 0.641 -2.648 14.267 1.00 84.56 99 LYS A N 1
ATOM 703 C CA . LYS A 1 99 ? 0.778 -1.772 15.450 1.00 84.56 99 LYS A CA 1
ATOM 704 C C . LYS A 1 99 ? -0.497 -1.008 15.824 1.00 84.56 99 LYS A C 1
ATOM 706 O O . LYS A 1 99 ? -0.507 -0.344 16.853 1.00 84.56 99 LYS A O 1
ATOM 711 N N . GLY A 1 100 ? -1.557 -1.162 15.036 1.00 84.00 100 GLY A N 1
ATOM 712 C CA . GLY A 1 100 ? -2.855 -0.522 15.242 1.00 84.00 100 GLY A CA 1
ATOM 713 C C . GLY A 1 100 ? -3.207 0.431 14.101 1.00 84.00 100 GLY A C 1
ATOM 714 O O . GLY A 1 100 ? -2.324 0.923 13.406 1.00 84.00 100 GLY A O 1
ATOM 715 N N . CYS A 1 101 ? -4.499 0.653 13.879 1.00 84.06 101 CYS A N 1
ATOM 716 C CA . CYS A 1 101 ? -5.008 1.633 12.929 1.00 84.06 101 CYS A CA 1
ATOM 717 C C . CYS A 1 101 ? -4.885 3.041 13.519 1.00 84.06 101 CYS A C 1
ATOM 719 O O . CYS A 1 101 ? -5.378 3.292 14.616 1.00 84.06 101 CYS A O 1
ATOM 721 N N . ASP A 1 102 ? -4.259 3.962 12.797 1.00 83.19 102 ASP A N 1
ATOM 722 C CA . ASP A 1 102 ? -4.035 5.352 13.216 1.00 83.19 102 ASP A CA 1
ATOM 723 C C . ASP A 1 102 ? -4.628 6.380 12.239 1.00 83.19 102 ASP A C 1
ATOM 725 O O . ASP A 1 102 ? -4.585 7.583 12.495 1.00 83.19 102 ASP A O 1
ATOM 729 N N . ALA A 1 103 ? -5.221 5.919 11.135 1.00 76.06 103 ALA A N 1
ATOM 730 C CA . ALA A 1 103 ? -5.890 6.786 10.181 1.00 76.06 103 ALA A CA 1
ATOM 731 C C . ALA A 1 103 ? -7.117 7.439 10.833 1.00 76.06 103 ALA A C 1
ATOM 733 O O . ALA A 1 103 ? -8.011 6.734 11.309 1.00 76.06 103 ALA A O 1
ATOM 734 N N . ALA A 1 104 ? -7.195 8.769 10.794 1.00 67.62 104 ALA A N 1
ATOM 735 C CA . ALA A 1 104 ? -8.389 9.499 11.203 1.00 67.62 104 ALA A CA 1
ATOM 736 C C . ALA A 1 104 ? -9.568 9.160 10.275 1.00 67.62 104 ALA A C 1
ATOM 738 O O . ALA A 1 104 ? -9.385 8.952 9.072 1.00 67.62 104 ALA A O 1
ATOM 739 N N . ASP A 1 105 ? -10.763 9.052 10.846 1.00 63.97 105 ASP A N 1
ATOM 740 C CA . ASP A 1 105 ? -12.009 9.040 10.082 1.00 63.97 105 ASP A CA 1
ATOM 741 C C . ASP A 1 105 ? -12.383 10.500 9.802 1.00 63.97 105 ASP A C 1
ATOM 743 O O . ASP A 1 105 ? -12.431 11.304 10.736 1.00 63.97 105 ASP A O 1
ATOM 747 N N . ASP A 1 106 ? -12.621 10.867 8.543 1.00 61.31 106 ASP A N 1
ATOM 748 C CA . ASP A 1 106 ? -13.393 12.077 8.260 1.00 61.31 106 ASP A CA 1
ATOM 749 C C . ASP A 1 106 ? -14.897 11.785 8.436 1.00 61.31 106 ASP A C 1
ATOM 751 O O . ASP A 1 106 ? -15.310 10.629 8.578 1.00 61.31 106 ASP A O 1
ATOM 755 N N . GLU A 1 107 ? -15.736 12.826 8.480 1.00 51.16 107 GLU A N 1
ATOM 756 C CA . GLU A 1 107 ? -17.189 12.677 8.697 1.00 51.16 107 GLU A CA 1
ATOM 757 C C . GLU A 1 107 ? -17.848 11.745 7.659 1.00 51.16 107 GLU A C 1
ATOM 759 O O . GLU A 1 107 ? -18.846 11.099 7.964 1.00 51.16 107 GLU A O 1
ATOM 764 N N . VAL A 1 108 ? -17.237 11.600 6.478 1.00 52.97 108 VAL A N 1
ATOM 765 C CA . VAL A 1 108 ? -17.666 10.709 5.390 1.00 52.97 108 VAL A CA 1
ATOM 766 C C . VAL A 1 108 ? -17.282 9.243 5.666 1.00 52.97 108 VAL A C 1
ATOM 768 O O . VAL A 1 108 ? -18.034 8.324 5.349 1.00 52.97 108 VAL A O 1
ATOM 771 N N . SER A 1 109 ? -16.147 9.002 6.321 1.00 50.28 109 SER A N 1
ATOM 772 C CA . SER A 1 109 ? -15.629 7.669 6.667 1.00 50.28 109 SER A CA 1
ATOM 773 C C . SER A 1 109 ? -16.347 7.012 7.843 1.00 50.28 109 SER A C 1
ATOM 775 O O . SER A 1 109 ? -16.434 5.783 7.913 1.00 50.28 109 SER A O 1
ATOM 777 N N . ALA A 1 110 ? -16.887 7.819 8.760 1.00 45.78 110 ALA A N 1
ATOM 778 C CA . ALA A 1 110 ? -17.704 7.339 9.874 1.00 45.78 110 ALA A CA 1
ATOM 779 C C . ALA A 1 110 ? -19.046 6.743 9.401 1.00 45.78 110 ALA A C 1
ATOM 781 O O . ALA A 1 110 ? -19.603 5.863 10.063 1.00 45.78 110 ALA A O 1
ATOM 782 N N . GLU A 1 111 ? -19.535 7.186 8.239 1.00 51.16 111 GLU A N 1
ATOM 783 C CA . GLU A 1 111 ? -20.781 6.731 7.618 1.00 51.16 111 GLU A CA 1
ATOM 784 C C . GLU A 1 111 ? -20.597 5.522 6.690 1.00 51.16 111 GLU A C 1
ATOM 786 O O . GLU A 1 111 ? -21.571 5.059 6.091 1.00 51.16 111 GLU A O 1
ATOM 791 N N . TRP A 1 112 ? -19.389 4.947 6.587 1.00 45.47 112 TRP A N 1
ATOM 792 C CA . TRP A 1 112 ? -19.156 3.818 5.687 1.00 45.47 112 TRP A CA 1
ATOM 793 C C . TRP A 1 112 ? -19.668 2.481 6.248 1.00 45.47 112 TRP A C 1
ATOM 795 O O . TRP A 1 112 ? -18.907 1.586 6.621 1.00 45.47 112 TRP A O 1
ATOM 805 N N . ALA A 1 113 ? -20.995 2.362 6.297 1.00 41.66 113 ALA A N 1
ATOM 806 C CA . ALA A 1 113 ? -21.757 1.136 6.091 1.00 41.66 113 ALA A CA 1
ATOM 807 C C . ALA A 1 113 ? -23.261 1.455 5.991 1.00 41.66 113 ALA A C 1
ATOM 809 O O . ALA A 1 113 ? -23.896 1.664 7.024 1.00 41.66 113 ALA A O 1
ATOM 810 N N . VAL A 1 114 ? -23.827 1.370 4.777 1.00 42.19 114 VAL A N 1
ATOM 811 C CA . VAL A 1 114 ? -24.940 0.445 4.465 1.00 42.19 114 VAL A CA 1
ATOM 812 C C . VAL A 1 114 ? -24.750 -0.103 3.054 1.00 42.19 114 VAL A C 1
ATOM 814 O O . VAL A 1 114 ? -24.592 0.717 2.124 1.00 42.19 114 VAL A O 1
#

Foldseek 3Di:
DQQQDQADDFQAAGPQNQVCQAAQPDPCLCPQQVDRGDNGPQWDDDPNGTDGNCLVFVPLRSVCSVPVPDPDNCVPDHPCCPVRNVSSVVVCVVVCHGRGDDDDQDPVSVPPDD

Secondary structure (DSSP, 8-state):
---PPPPPPBTSPP----HHHHTS--HHHHHHH--SSSSPTTEEE-SSSEEEHHHHSHHHHHHHHH-TT--S-TTS--S-HHHHHHHHHHHHHHTTTTS-B-PPPPTTTTT---

Radius of gyration: 14.72 Å; Cα contacts (8 Å, |Δi|>4): 152; chains: 1; bounding box: 41×27×39 Å

Mean predicted aligned error: 7.39 Å

pLDDT: mean 80.84, std 13.98, range [39.66, 94.06]

Sequence (114 aa):
MQTVLKKPAAGEPCNGCGYCCTEQPCQLAVEFLGCSTGPCLALEERGGRTLCGLVRNPLGYLYKAAHPDSSESVLDDAPNIAAGHQLSVELASALGLGKGCDAADDEVSAEWAV

Organism: NCBI:txid73030

Solvent-accessible surface area (backbone atoms only — not comparable to full-atom values): 6703 Å² total; per-residue (Å²): 134,83,54,78,46,66,75,60,56,80,60,34,56,72,79,32,42,40,58,56,40,43,68,53,33,48,72,64,36,34,74,60,60,66,23,79,55,42,64,30,88,42,60,39,83,57,95,55,28,36,44,56,30,52,42,77,40,28,59,26,51,47,48,43,54,78,38,73,86,59,85,71,74,49,79,51,84,68,94,48,61,65,64,38,49,54,48,14,53,53,47,34,57,74,69,40,67,74,72,28,33,78,79,81,72,53,85,71,58,75,60,67,77,133